Protein AF-A0A0U2YSS7-F1 (afdb_monomer_lite)

Radius of gyration: 18.22 Å; chains: 1; bounding box: 41×34×45 Å

Structure (mmCIF, N/CA/C/O backbone):
data_AF-A0A0U2YSS7-F1
#
_entry.id   AF-A0A0U2YSS7-F1
#
loop_
_atom_site.group_PDB
_atom_site.id
_atom_site.type_symbol
_atom_site.label_atom_id
_atom_site.label_alt_id
_atom_site.label_comp_id
_atom_site.label_asym_id
_atom_site.label_entity_id
_atom_site.label_seq_id
_atom_site.pdbx_PDB_ins_code
_atom_site.Cartn_x
_atom_site.Cartn_y
_atom_site.Cartn_z
_atom_site.occupancy
_atom_site.B_iso_or_equiv
_atom_site.auth_seq_id
_atom_site.auth_comp_id
_atom_site.auth_asym_id
_atom_site.auth_atom_id
_atom_site.pdbx_PDB_model_num
ATOM 1 N N . MET A 1 1 ? 27.196 -19.632 -37.140 1.00 53.56 1 MET A N 1
ATOM 2 C CA . MET A 1 1 ? 26.264 -19.942 -36.035 1.00 53.56 1 MET A CA 1
ATOM 3 C C . MET A 1 1 ? 25.226 -18.838 -35.976 1.00 53.56 1 MET A C 1
ATOM 5 O O . MET A 1 1 ? 25.573 -17.712 -35.654 1.00 53.56 1 MET A O 1
ATOM 9 N N . THR A 1 2 ? 23.997 -19.124 -36.393 1.00 51.47 2 THR A N 1
ATOM 10 C CA . THR A 1 2 ? 22.880 -18.166 -36.410 1.00 51.47 2 THR A CA 1
ATOM 11 C C . THR A 1 2 ? 22.347 -18.002 -34.981 1.00 51.47 2 THR A C 1
ATOM 13 O O . THR A 1 2 ? 22.127 -19.024 -34.328 1.00 51.47 2 THR A O 1
ATOM 16 N N . PRO A 1 3 ? 22.162 -16.781 -34.448 1.00 67.31 3 PRO A N 1
ATOM 17 C CA . PRO A 1 3 ? 21.622 -16.614 -33.104 1.00 67.31 3 PRO A CA 1
ATOM 18 C C . PRO A 1 3 ? 20.154 -17.053 -33.084 1.00 67.31 3 PRO A C 1
ATOM 20 O O . PRO A 1 3 ? 19.347 -16.590 -33.889 1.00 67.31 3 PRO A O 1
ATOM 23 N N . ALA A 1 4 ? 19.805 -17.957 -32.170 1.00 71.19 4 ALA A N 1
ATOM 24 C CA . ALA A 1 4 ? 18.415 -18.302 -31.913 1.00 71.19 4 ALA A CA 1
ATOM 25 C C . ALA A 1 4 ? 17.725 -17.090 -31.271 1.00 71.19 4 ALA A C 1
ATOM 27 O O . ALA A 1 4 ? 18.110 -16.650 -30.187 1.00 71.19 4 ALA A O 1
ATOM 28 N N . THR A 1 5 ? 16.722 -16.528 -31.941 1.00 70.31 5 THR A N 1
ATOM 29 C CA . THR A 1 5 ? 15.901 -15.449 -31.389 1.00 70.31 5 THR A CA 1
ATOM 30 C C . THR A 1 5 ? 15.055 -16.021 -30.253 1.00 70.31 5 THR A C 1
ATOM 32 O O . THR A 1 5 ? 14.046 -16.683 -30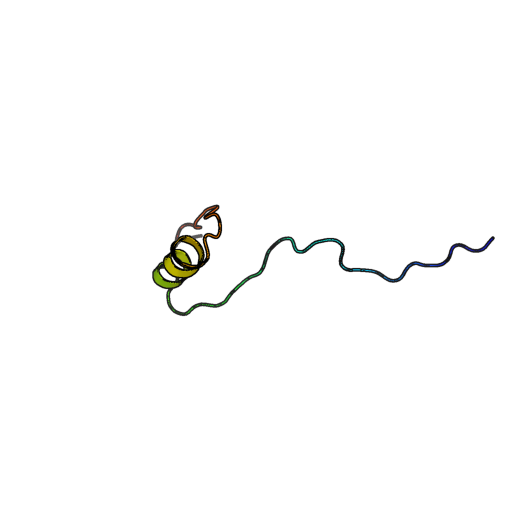.487 1.00 70.31 5 THR A O 1
ATOM 35 N N . ALA A 1 6 ? 15.494 -15.817 -29.011 1.00 74.00 6 ALA A N 1
ATOM 36 C CA . ALA A 1 6 ? 14.723 -16.204 -27.840 1.00 74.00 6 ALA A CA 1
ATOM 37 C C . ALA A 1 6 ? 13.396 -15.434 -27.835 1.00 74.00 6 ALA A C 1
ATOM 39 O O . ALA A 1 6 ? 13.381 -14.204 -27.886 1.00 74.00 6 ALA A O 1
ATOM 40 N N . SER A 1 7 ? 12.278 -16.158 -27.792 1.00 82.50 7 SER A N 1
ATOM 41 C CA . SER A 1 7 ? 10.958 -15.543 -27.664 1.00 82.50 7 SER A CA 1
ATOM 42 C C . SER A 1 7 ? 10.883 -14.742 -26.360 1.00 82.50 7 SER A C 1
ATOM 44 O O . SER A 1 7 ? 11.438 -15.193 -25.351 1.00 82.50 7 SER A O 1
ATOM 46 N N . PRO A 1 8 ? 10.201 -13.584 -26.345 1.00 79.94 8 PRO A N 1
ATOM 47 C CA . PRO A 1 8 ? 10.058 -12.800 -25.128 1.00 79.94 8 PRO A CA 1
ATOM 48 C C . PRO A 1 8 ? 9.386 -13.650 -24.045 1.00 79.94 8 PRO A C 1
ATOM 50 O O . PRO A 1 8 ? 8.351 -14.277 -24.272 1.00 79.94 8 PRO A O 1
ATOM 53 N N . ARG A 1 9 ? 10.009 -13.691 -22.866 1.00 86.44 9 ARG A N 1
ATOM 54 C CA . ARG A 1 9 ? 9.499 -14.371 -21.671 1.00 86.44 9 ARG A CA 1
ATOM 55 C C . ARG A 1 9 ? 9.269 -13.334 -20.586 1.00 86.44 9 ARG A C 1
ATOM 57 O O . ARG A 1 9 ? 10.034 -12.380 -20.475 1.00 86.44 9 ARG A O 1
ATOM 64 N N . LEU A 1 10 ? 8.228 -13.528 -19.782 1.00 89.44 10 LEU A N 1
ATOM 65 C CA . LEU A 1 10 ? 7.977 -12.675 -18.626 1.00 89.44 10 LEU A CA 1
ATOM 66 C C . LEU A 1 10 ? 9.117 -12.853 -17.615 1.00 89.44 10 LEU A C 1
ATOM 68 O O . LEU A 1 10 ? 9.267 -13.928 -17.040 1.00 89.44 10 LEU A O 1
ATOM 72 N N . SER A 1 11 ? 9.919 -11.809 -17.417 1.00 90.50 11 SER A N 1
ATOM 73 C CA . SER A 1 11 ? 11.043 -11.842 -16.475 1.00 90.50 11 SER A CA 1
ATOM 74 C C . SER A 1 11 ? 10.613 -11.543 -15.039 1.00 90.50 11 SER A C 1
ATOM 76 O O . SER A 1 11 ? 11.090 -12.190 -14.114 1.00 90.50 11 SER A O 1
ATOM 78 N N . GLN A 1 12 ? 9.720 -10.568 -14.842 1.00 94.31 12 GLN A N 1
ATOM 79 C CA . GLN A 1 12 ? 9.261 -10.141 -13.520 1.00 94.31 12 GLN A CA 1
ATOM 80 C C . GLN A 1 12 ? 7.897 -9.448 -13.617 1.00 94.31 12 GLN A C 1
ATOM 82 O O . GLN A 1 12 ? 7.606 -8.769 -14.601 1.00 94.31 12 GLN A O 1
ATOM 87 N N . ILE A 1 13 ? 7.089 -9.571 -12.564 1.00 90.75 13 ILE A N 1
ATOM 88 C CA . ILE A 1 13 ? 5.885 -8.760 -12.366 1.00 90.75 13 ILE A CA 1
ATOM 89 C C . ILE A 1 13 ? 6.260 -7.562 -11.490 1.00 90.75 13 ILE A C 1
ATOM 91 O O . ILE A 1 13 ? 6.684 -7.738 -10.351 1.00 90.75 13 ILE A O 1
ATOM 95 N N . GLY A 1 14 ? 6.135 -6.347 -12.028 1.00 90.56 14 GLY A N 1
ATOM 96 C CA . GLY A 1 14 ? 6.423 -5.118 -11.280 1.00 90.56 14 GLY A CA 1
ATOM 97 C C . GLY A 1 14 ? 5.306 -4.745 -10.305 1.00 90.56 14 GLY A C 1
ATOM 98 O O . GLY A 1 14 ? 5.555 -4.536 -9.123 1.00 90.56 14 GLY A O 1
ATOM 99 N N . GLN A 1 15 ? 4.066 -4.690 -10.792 1.00 89.75 15 GLN A N 1
ATOM 100 C CA . GLN A 1 15 ? 2.892 -4.341 -9.995 1.00 89.75 15 GLN A CA 1
ATOM 101 C C . GLN A 1 15 ? 1.653 -5.044 -10.549 1.00 89.75 15 GLN A C 1
ATOM 103 O O . GLN A 1 15 ? 1.555 -5.297 -11.749 1.00 89.75 15 GLN A O 1
ATOM 108 N N . ILE A 1 16 ? 0.695 -5.325 -9.668 1.00 89.88 16 ILE A N 1
ATOM 109 C CA . ILE A 1 16 ? -0.631 -5.824 -10.030 1.00 89.88 16 ILE A CA 1
ATOM 110 C C . ILE A 1 16 ? -1.648 -4.779 -9.582 1.00 89.88 16 ILE A C 1
ATOM 112 O O . ILE A 1 16 ? -1.714 -4.440 -8.401 1.00 89.88 16 ILE A O 1
ATOM 116 N N . PHE A 1 17 ? -2.428 -4.255 -10.523 1.00 92.25 17 PHE A N 1
ATOM 117 C CA . PHE A 1 17 ? -3.554 -3.387 -10.201 1.00 92.25 17 PHE A CA 1
ATOM 118 C C . PHE A 1 17 ? -4.788 -4.238 -9.903 1.00 92.25 17 PHE A C 1
ATOM 120 O O . PHE A 1 17 ? -5.144 -5.119 -10.685 1.00 92.25 17 PHE A O 1
ATOM 127 N N . ILE A 1 18 ? -5.449 -3.964 -8.780 1.00 91.69 18 ILE A N 1
ATOM 128 C CA . ILE A 1 18 ? -6.636 -4.694 -8.335 1.00 91.69 18 ILE A CA 1
ATOM 129 C C . ILE A 1 18 ? -7.754 -3.677 -8.140 1.00 91.69 18 ILE A C 1
ATOM 131 O O . ILE A 1 18 ? -7.666 -2.811 -7.271 1.00 91.69 18 ILE A O 1
ATOM 135 N N . ASN A 1 19 ? -8.810 -3.778 -8.947 1.00 94.62 19 ASN A N 1
ATOM 136 C CA . ASN A 1 19 ? -9.983 -2.931 -8.774 1.00 94.62 19 ASN A 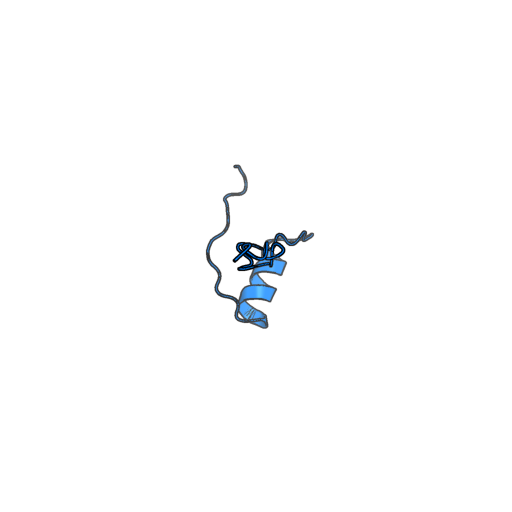CA 1
ATOM 137 C C . ASN A 1 19 ? -10.785 -3.400 -7.552 1.00 94.62 19 ASN A C 1
ATOM 139 O O . ASN A 1 19 ? -11.153 -4.571 -7.450 1.00 94.62 19 ASN A O 1
ATOM 143 N N . VAL A 1 20 ? -11.045 -2.485 -6.619 1.00 94.25 20 VAL A N 1
ATOM 144 C CA . VAL A 1 20 ? -11.780 -2.762 -5.382 1.00 94.25 20 VAL A CA 1
ATOM 145 C C . VAL A 1 20 ? -12.863 -1.717 -5.172 1.00 94.25 20 VAL A C 1
ATOM 147 O O . VAL A 1 20 ? -12.711 -0.562 -5.557 1.00 94.25 20 VAL A O 1
ATOM 150 N N . LYS A 1 21 ? -13.962 -2.125 -4.533 1.00 95.19 21 LYS A N 1
ATOM 151 C CA . LYS A 1 21 ? -15.065 -1.216 -4.189 1.00 95.19 21 LYS A CA 1
ATOM 152 C C . LYS A 1 21 ? -14.750 -0.324 -2.986 1.00 95.19 21 LYS A C 1
ATOM 154 O O . LYS A 1 21 ? -15.260 0.783 -2.905 1.00 95.19 21 LYS A O 1
ATOM 159 N N . ASP A 1 22 ? -13.943 -0.830 -2.058 1.00 94.44 22 ASP A N 1
ATOM 160 C CA . ASP A 1 22 ? -13.566 -0.163 -0.812 1.00 94.44 22 ASP A CA 1
ATOM 161 C C . ASP A 1 22 ? -12.068 -0.384 -0.586 1.00 94.44 22 ASP A C 1
ATOM 163 O O . ASP A 1 22 ? -11.617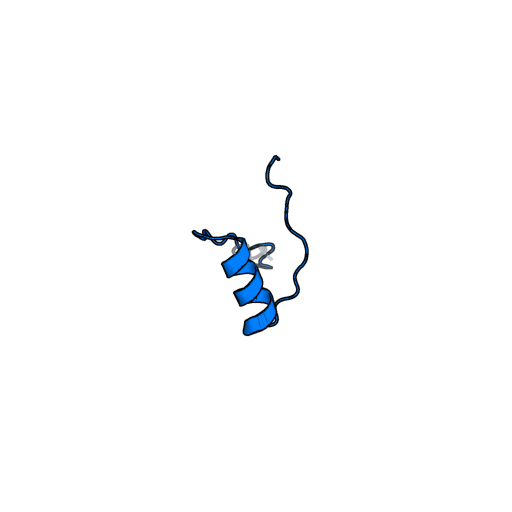 -1.520 -0.387 1.00 94.44 22 ASP A O 1
ATOM 167 N N . LEU A 1 23 ? -11.303 0.705 -0.681 1.00 91.56 23 LEU A N 1
ATOM 168 C CA . LEU A 1 23 ? -9.849 0.673 -0.574 1.00 91.56 23 LEU A CA 1
ATOM 169 C C . LEU A 1 23 ? -9.393 0.347 0.850 1.00 91.56 23 LEU A C 1
ATOM 171 O O . LEU A 1 23 ? -8.491 -0.470 1.027 1.00 91.56 23 LEU A O 1
ATOM 175 N N . GLU A 1 24 ? -10.017 0.938 1.866 1.00 92.38 24 GLU A N 1
ATOM 176 C CA . GLU A 1 24 ? -9.612 0.741 3.259 1.00 92.38 24 GLU A CA 1
ATOM 177 C C . GLU A 1 24 ? -9.808 -0.710 3.692 1.00 92.38 24 GLU A C 1
ATOM 179 O O . GLU A 1 24 ? -8.925 -1.314 4.313 1.00 92.38 24 GLU A O 1
ATOM 184 N N . ARG A 1 25 ? -10.945 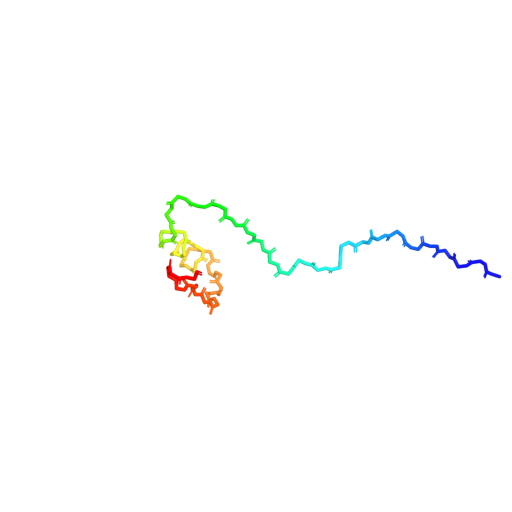-1.305 3.314 1.00 95.50 25 ARG A N 1
ATOM 185 C CA . ARG A 1 25 ? -11.227 -2.719 3.573 1.00 95.50 25 ARG A CA 1
ATOM 186 C C . ARG A 1 25 ? -10.229 -3.627 2.862 1.00 95.50 25 ARG A C 1
ATOM 188 O O . ARG A 1 25 ? -9.763 -4.602 3.452 1.00 95.50 25 ARG A O 1
ATOM 195 N N . ALA A 1 26 ? -9.903 -3.322 1.606 1.00 95.06 26 ALA A N 1
ATOM 196 C CA . ALA A 1 26 ? -8.946 -4.104 0.831 1.00 95.06 26 ALA A CA 1
ATOM 197 C C . ALA A 1 26 ? -7.545 -4.056 1.452 1.00 95.06 26 ALA A C 1
ATOM 199 O O . ALA A 1 26 ? -6.926 -5.103 1.631 1.00 95.06 26 ALA A O 1
ATOM 200 N N . VAL A 1 27 ? -7.070 -2.872 1.847 1.00 93.62 27 VAL A N 1
ATOM 201 C CA . VAL A 1 27 ? -5.762 -2.710 2.498 1.00 93.62 27 VAL A CA 1
ATOM 202 C C . VAL A 1 27 ? -5.676 -3.550 3.773 1.00 93.62 27 VAL A C 1
ATOM 204 O O . VAL A 1 27 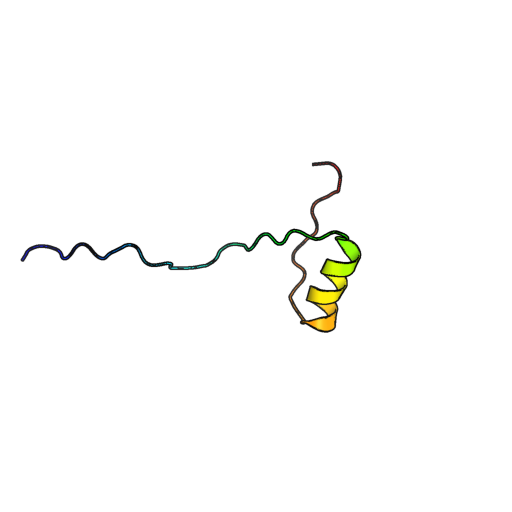? -4.694 -4.270 3.944 1.00 93.62 27 VAL A O 1
ATOM 207 N N . LYS A 1 28 ? -6.703 -3.523 4.635 1.00 95.56 28 LYS A N 1
ATOM 208 C CA . LYS A 1 28 ? -6.745 -4.361 5.850 1.00 95.56 28 LYS A CA 1
ATOM 209 C C . LYS A 1 28 ? -6.688 -5.849 5.518 1.00 95.56 28 LYS A C 1
ATOM 211 O O . LYS A 1 28 ? -5.914 -6.573 6.124 1.00 95.56 28 LYS A O 1
ATOM 216 N N . PHE A 1 29 ? -7.446 -6.308 4.526 1.00 95.50 29 PHE A N 1
ATOM 217 C CA . PHE A 1 29 ? -7.410 -7.714 4.119 1.00 95.50 29 PHE A CA 1
ATOM 218 C C . PHE A 1 29 ? -6.015 -8.144 3.634 1.00 95.50 29 PHE A C 1
ATOM 220 O O . PHE A 1 29 ? -5.450 -9.114 4.140 1.00 95.50 29 PHE A O 1
ATOM 227 N N . TYR A 1 30 ? -5.415 -7.403 2.699 1.00 94.81 30 TYR A N 1
ATOM 228 C CA . TYR A 1 30 ? -4.101 -7.764 2.159 1.00 94.81 30 TYR A CA 1
ATOM 229 C C . TYR A 1 30 ? -2.983 -7.652 3.201 1.00 94.81 30 TYR A C 1
ATOM 231 O O . TYR A 1 30 ? -2.099 -8.504 3.231 1.00 94.81 30 TYR A O 1
ATOM 239 N N . ARG A 1 31 ? -3.026 -6.649 4.080 1.00 94.75 31 ARG A N 1
ATOM 240 C CA . ARG A 1 31 ? -2.009 -6.455 5.119 1.00 94.75 31 ARG A CA 1
ATOM 241 C C . ARG A 1 31 ? -2.191 -7.395 6.308 1.00 94.75 31 ARG A C 1
ATOM 243 O O . ARG A 1 31 ? -1.241 -8.058 6.702 1.00 94.75 31 ARG A O 1
ATOM 250 N N . ASP A 1 32 ? -3.394 -7.450 6.868 1.00 96.25 32 ASP A N 1
ATOM 251 C CA . ASP A 1 32 ? -3.648 -8.058 8.178 1.00 96.25 32 ASP A CA 1
ATOM 252 C C . ASP A 1 32 ? -4.049 -9.534 8.056 1.00 96.25 32 ASP A C 1
ATOM 254 O O . ASP A 1 32 ? -3.725 -10.333 8.927 1.00 96.25 32 ASP A O 1
ATOM 258 N N . THR A 1 33 ? -4.736 -9.920 6.972 1.00 96.44 33 THR A N 1
ATOM 259 C CA . THR A 1 33 ? -5.124 -11.324 6.736 1.00 96.44 33 THR A CA 1
ATOM 260 C C . THR A 1 33 ? -4.072 -12.076 5.930 1.00 96.44 33 THR A C 1
ATOM 262 O O . THR A 1 33 ? -3.713 -13.195 6.283 1.00 96.44 33 THR A O 1
ATOM 265 N N . LEU A 1 34 ? -3.573 -11.474 4.847 1.00 95.00 34 LEU A N 1
ATOM 266 C CA . LEU A 1 34 ? -2.600 -12.119 3.958 1.00 95.00 34 LEU A CA 1
ATOM 267 C C . LEU A 1 34 ? -1.140 -11.808 4.315 1.00 95.00 34 LEU A C 1
ATOM 269 O O . LEU A 1 34 ? -0.237 -12.418 3.747 1.00 95.00 34 LEU A O 1
ATOM 273 N N . GLY A 1 35 ? -0.893 -10.874 5.237 1.00 94.56 35 GLY A N 1
ATOM 274 C CA . GLY A 1 35 ? 0.462 -10.522 5.669 1.00 94.56 35 GLY A CA 1
ATOM 275 C C . GLY A 1 35 ? 1.282 -9.775 4.614 1.00 94.56 35 GLY A C 1
ATOM 276 O O . GLY A 1 35 ? 2.508 -9.714 4.721 1.00 94.56 35 GLY A O 1
ATOM 277 N N . ILE A 1 36 ? 0.652 -9.219 3.573 1.00 94.19 36 ILE A N 1
ATOM 278 C CA . ILE A 1 36 ? 1.367 -8.477 2.533 1.00 94.19 36 ILE A CA 1
ATOM 279 C C . ILE A 1 36 ? 1.892 -7.171 3.121 1.00 94.19 36 ILE A C 1
ATOM 281 O O . ILE A 1 36 ? 1.164 -6.398 3.749 1.00 94.19 36 ILE A O 1
ATOM 285 N N . LYS A 1 37 ? 3.171 -6.886 2.863 1.00 92.31 37 LYS A N 1
ATOM 286 C CA . LYS A 1 37 ? 3.792 -5.634 3.283 1.00 92.31 37 LYS A CA 1
ATOM 287 C C . LYS A 1 37 ? 3.084 -4.449 2.627 1.00 92.31 37 LYS A C 1
ATOM 289 O O . LYS A 1 37 ? 3.127 -4.277 1.411 1.00 92.31 37 LYS A O 1
ATOM 294 N N . PHE A 1 38 ? 2.493 -3.598 3.456 1.00 89.44 38 PHE A N 1
ATOM 295 C CA . PHE A 1 38 ? 1.964 -2.317 3.015 1.00 89.44 38 PHE A CA 1
ATOM 296 C C . PHE A 1 38 ? 3.124 -1.381 2.660 1.00 89.44 38 PHE A C 1
ATOM 298 O O . PHE A 1 38 ? 3.962 -1.080 3.510 1.00 89.44 38 PHE A O 1
ATOM 305 N N . LEU A 1 39 ? 3.199 -0.972 1.392 1.00 90.31 39 LEU A N 1
ATOM 306 C CA . LEU A 1 39 ? 4.275 -0.111 0.900 1.00 90.31 39 LEU A CA 1
ATOM 307 C C . LEU A 1 39 ? 3.922 1.366 1.081 1.00 90.31 39 LEU A C 1
ATOM 309 O O . LEU A 1 39 ? 4.661 2.097 1.730 1.00 90.31 39 LEU A O 1
ATOM 313 N N . PHE A 1 40 ? 2.790 1.793 0.522 1.00 88.75 40 PHE A N 1
ATOM 314 C CA . PHE A 1 40 ? 2.266 3.151 0.635 1.00 88.75 40 PHE A CA 1
ATOM 315 C C . PHE A 1 40 ? 0.793 3.188 0.202 1.00 88.75 40 PHE A C 1
ATOM 317 O O . PHE A 1 40 ? 0.297 2.254 -0.430 1.00 88.75 40 PHE A O 1
ATOM 324 N N . GLN A 1 41 ? 0.112 4.293 0.505 1.00 84.56 41 GLN A N 1
ATOM 325 C CA . GLN A 1 41 ? -1.192 4.643 -0.057 1.00 84.56 41 GLN A CA 1
ATOM 326 C C . GLN A 1 41 ? -1.074 6.016 -0.710 1.00 84.56 41 GLN A C 1
ATOM 328 O O . GLN A 1 41 ? -0.611 6.967 -0.081 1.00 84.56 41 GLN A O 1
ATOM 333 N N . ALA A 1 42 ? -1.452 6.100 -1.986 1.00 80.12 42 ALA A N 1
ATOM 334 C CA . ALA A 1 42 ? -1.497 7.372 -2.690 1.00 80.12 42 ALA A CA 1
ATOM 335 C C . ALA A 1 42 ? -2.583 8.270 -2.068 1.00 80.12 42 ALA A C 1
ATOM 337 O O . ALA A 1 42 ? -3.633 7.758 -1.660 1.00 80.12 42 ALA A O 1
ATOM 338 N N . PRO A 1 43 ? -2.346 9.587 -1.967 1.00 79.12 43 PRO A N 1
ATOM 339 C CA . PRO A 1 43 ? -3.340 10.505 -1.442 1.00 79.12 43 PRO A CA 1
ATOM 340 C C . PRO A 1 43 ? -4.573 10.538 -2.362 1.00 79.12 43 PRO A C 1
ATOM 342 O O . PRO A 1 43 ? -4.434 10.380 -3.574 1.00 79.12 43 PRO A O 1
ATOM 345 N N . PRO A 1 44 ? -5.775 10.771 -1.810 1.00 74.19 44 PRO A N 1
ATOM 346 C CA . PRO A 1 44 ? -7.031 10.723 -2.564 1.00 74.19 44 PRO A CA 1
ATOM 347 C C . PRO A 1 44 ? -7.166 11.785 -3.672 1.00 74.19 44 PRO A C 1
ATOM 349 O O . PRO A 1 44 ? -8.060 11.657 -4.498 1.00 74.19 44 PRO A O 1
ATOM 352 N N . ASN A 1 45 ? -6.286 12.796 -3.707 1.00 72.69 45 ASN A N 1
ATOM 353 C CA . ASN A 1 45 ? -6.344 13.931 -4.637 1.00 72.69 45 ASN A CA 1
ATOM 354 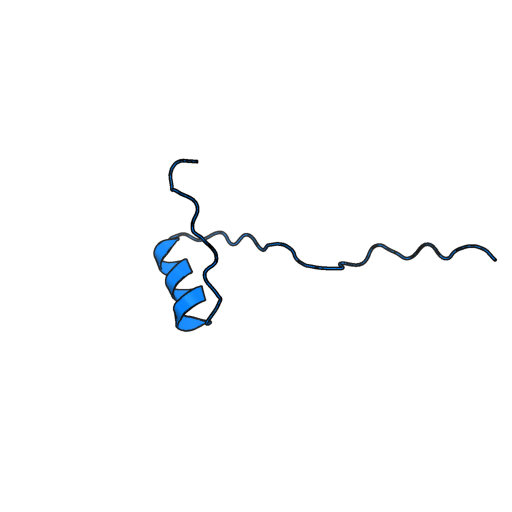C C . ASN A 1 45 ? -5.076 14.069 -5.511 1.00 72.69 45 ASN A C 1
ATOM 356 O O . ASN A 1 45 ? -4.568 15.180 -5.666 1.00 72.69 45 ASN A O 1
ATOM 360 N N . MET A 1 46 ? -4.524 12.967 -6.029 1.00 55.72 46 MET A N 1
ATOM 361 C CA . MET A 1 46 ? -3.631 13.053 -7.203 1.00 55.72 46 MET A CA 1
ATOM 362 C C . MET A 1 46 ? -4.446 13.185 -8.486 1.00 55.72 46 MET A C 1
ATOM 364 O O . MET A 1 46 ? -3.922 13.816 -9.428 1.00 55.72 46 MET A O 1
#

pLDDT: mean 86.23, std 11.67, range [51.47, 96.44]

Foldseek 3Di:
DDDDPDDDDDPDDPDDDDDDPDPVVVCCCCCVVVVDDDDDDDDPPD

Secondary structure (DSSP, 8-state):
-PPP-PPP------------S-HHHHHHIIIIIS-PPP-----TT-

Sequence (46 aa):
MTPATASPRLSQIGQIFINVKDLERAVKFYRDTLGIKFLFQAPPNM